Protein AF-A0A5S3SA51-F1 (afdb_monomer)

pLDDT: mean 82.28, std 16.59, range [46.41, 97.69]

Radiu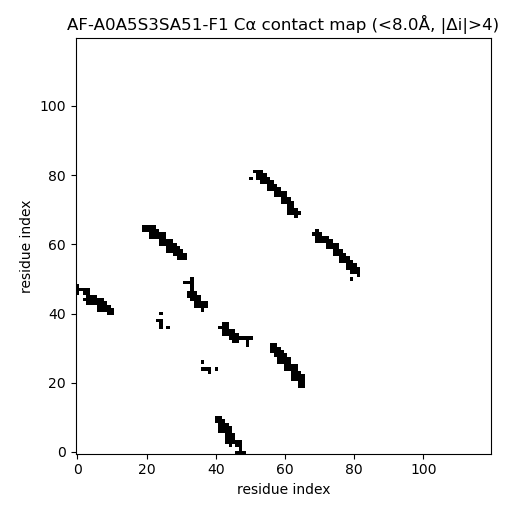s of gyration: 39.67 Å; Cα contacts (8 Å, |Δi|>4): 156; chains: 1; bounding box: 116×34×88 Å

Solvent-accessible surface area (backbone atoms only — not comparable to full-atom values): 8098 Å² total; per-residue (Å²): 113,102,55,48,72,42,78,77,50,65,75,83,80,88,87,54,100,82,66,67,62,73,68,43,61,47,73,81,43,66,74,44,81,26,50,46,68,43,89,87,39,32,34,28,29,69,32,60,86,71,60,69,53,75,44,72,33,48,34,34,36,31,45,25,27,79,85,68,53,71,54,76,76,45,82,46,79,47,78,44,75,65,81,75,77,82,82,78,74,76,75,79,76,81,72,79,74,82,71,78,76,79,78,82,78,82,82,84,79,92,85,84,78,84,81,91,82,91,89,134

Mean predicted aligned error: 14.01 Å

Nearest PDB structures (foldseek):
  7ev1-assembly1_B  TM=6.510E-01  e=1.084E-01  Homo sapiens
  7zn4-assembly1_c  TM=4.453E-01  e=3.289E-01  Escherichia phage T5
  2vtf-asse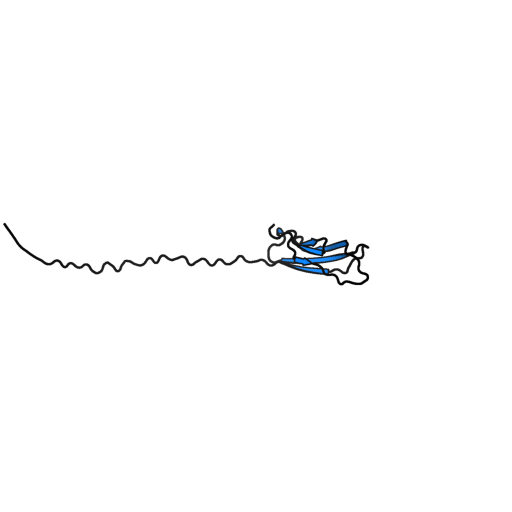mbly2_B  TM=6.220E-01  e=7.989E-01  Glutamicibacter protophormiae
  9c3c-assembly1_A  TM=3.279E-01  e=4.340E-01  Oryctolagus cuniculus
  6dnv-assembly2_B  TM=4.222E-01  e=5.126E-01  Neisseria meningitidis alpha14

Structure (mmCIF, N/CA/C/O backbone):
data_AF-A0A5S3SA51-F1
#
_entry.id   AF-A0A5S3SA51-F1
#
loop_
_atom_site.group_PDB
_atom_site.id
_atom_site.type_symbol
_atom_site.label_atom_id
_atom_site.label_alt_id
_atom_site.label_comp_id
_atom_site.label_asym_id
_atom_site.label_entity_id
_atom_site.label_seq_id
_atom_site.pdbx_PDB_ins_code
_atom_site.Cartn_x
_atom_site.Cartn_y
_atom_site.Cartn_z
_atom_site.occupancy
_atom_site.B_iso_or_equiv
_atom_site.auth_seq_id
_atom_site.auth_comp_id
_atom_site.auth_asym_id
_atom_site.auth_atom_id
_atom_site.pdbx_PDB_model_num
ATOM 1 N N . ASP A 1 1 ? -6.768 -11.056 13.534 1.00 60.38 1 ASP A N 1
ATOM 2 C CA . ASP A 1 1 ? -7.945 -10.203 13.762 1.00 60.38 1 ASP A CA 1
ATOM 3 C C . ASP A 1 1 ? -8.889 -10.401 12.565 1.00 60.38 1 ASP A C 1
ATOM 5 O O . ASP A 1 1 ? -8.441 -10.971 11.575 1.00 60.38 1 ASP A O 1
ATOM 9 N N . GLU A 1 2 ? -10.189 -10.100 12.642 1.00 69.69 2 GLU A N 1
ATOM 10 C CA . GLU A 1 2 ? -11.180 -10.570 11.632 1.00 69.69 2 GLU A CA 1
ATOM 11 C C . GLU A 1 2 ? -11.015 -9.960 10.218 1.00 69.69 2 GLU A C 1
ATOM 13 O O . GLU A 1 2 ? -11.688 -10.404 9.290 1.00 69.69 2 GLU A O 1
ATOM 18 N N . GLY A 1 3 ? -10.116 -8.985 10.027 1.00 81.44 3 GLY A N 1
ATOM 19 C CA . GLY A 1 3 ? -9.862 -8.343 8.729 1.00 81.44 3 GLY A CA 1
ATOM 20 C C . GLY A 1 3 ? -8.419 -8.401 8.219 1.00 81.44 3 GLY A C 1
ATOM 21 O O . GLY A 1 3 ? -8.160 -7.887 7.129 1.00 81.44 3 GLY A O 1
ATOM 22 N N . ASP A 1 4 ? -7.488 -9.022 8.947 1.00 88.81 4 ASP A N 1
ATOM 23 C CA . ASP A 1 4 ? -6.112 -9.188 8.461 1.00 88.81 4 ASP A CA 1
ATOM 24 C C . ASP A 1 4 ? -6.089 -10.104 7.223 1.00 88.81 4 ASP A C 1
ATOM 26 O O . ASP A 1 4 ? -6.828 -11.088 7.138 1.00 88.81 4 ASP A O 1
ATOM 30 N N . GLY A 1 5 ? -5.239 -9.783 6.250 1.00 89.69 5 GLY A N 1
ATOM 31 C CA . GLY A 1 5 ? -5.146 -10.469 4.959 1.00 89.69 5 GLY A CA 1
ATOM 32 C C . GLY A 1 5 ? -6.211 -10.055 3.938 1.00 89.69 5 GLY A C 1
ATOM 33 O O . GLY A 1 5 ? -6.269 -10.636 2.856 1.00 89.69 5 GLY A O 1
ATOM 34 N N . THR A 1 6 ? -7.060 -9.067 4.244 1.00 94.31 6 THR A N 1
ATOM 35 C CA . THR A 1 6 ? -8.050 -8.565 3.280 1.00 94.31 6 THR A CA 1
ATOM 36 C C . THR A 1 6 ? -7.358 -7.885 2.099 1.00 94.31 6 THR A C 1
ATOM 38 O O . THR A 1 6 ? -6.587 -6.945 2.291 1.00 94.31 6 THR A O 1
ATOM 41 N N . LEU A 1 7 ? -7.691 -8.324 0.883 1.00 95.75 7 LEU A N 1
ATOM 42 C CA . LEU A 1 7 ? -7.242 -7.728 -0.374 1.00 95.75 7 LEU A CA 1
ATOM 43 C C . LEU A 1 7 ? -8.034 -6.450 -0.690 1.00 95.75 7 LEU A C 1
ATOM 45 O O . LEU A 1 7 ? -9.261 -6.494 -0.806 1.00 95.75 7 LEU A O 1
ATOM 49 N N . LEU A 1 8 ? -7.335 -5.328 -0.868 1.00 93.69 8 LEU A N 1
ATOM 50 C CA . LEU A 1 8 ? -7.932 -4.022 -1.181 1.00 93.69 8 LEU A CA 1
ATOM 51 C C . LEU A 1 8 ? -7.812 -3.651 -2.663 1.00 93.69 8 LEU A C 1
ATOM 53 O O . LEU A 1 8 ? -8.654 -2.923 -3.187 1.00 93.69 8 LEU A O 1
ATOM 57 N N . GLY A 1 9 ? -6.776 -4.146 -3.339 1.00 94.25 9 GLY A N 1
ATOM 58 C CA . GLY A 1 9 ? -6.506 -3.864 -4.745 1.00 94.25 9 GLY A CA 1
ATOM 59 C C . GLY A 1 9 ? -5.152 -4.412 -5.181 1.00 94.25 9 GLY A C 1
ATOM 60 O O . GLY A 1 9 ? -4.446 -5.018 -4.383 1.00 94.25 9 GLY A O 1
ATOM 61 N N . ALA A 1 10 ? -4.792 -4.194 -6.442 1.00 94.69 10 ALA A N 1
ATOM 62 C CA . ALA A 1 10 ? -3.501 -4.593 -6.994 1.00 94.69 10 ALA A CA 1
ATOM 63 C C . ALA A 1 10 ? -2.997 -3.545 -7.987 1.00 94.69 10 ALA A C 1
ATOM 65 O O . ALA A 1 10 ? -3.803 -2.856 -8.624 1.00 94.69 10 ALA A O 1
ATOM 66 N N . PHE A 1 11 ? -1.677 -3.436 -8.120 1.00 92.69 11 PHE A N 1
ATOM 67 C CA . PHE A 1 11 ? -1.069 -2.629 -9.170 1.00 92.69 11 PHE A CA 1
ATOM 68 C C . PHE A 1 11 ? -1.268 -3.287 -10.538 1.00 92.69 11 PHE A C 1
ATOM 70 O O . PHE A 1 11 ? -1.216 -4.507 -10.685 1.00 92.69 11 PHE A O 1
ATOM 77 N N . THR A 1 12 ? -1.486 -2.458 -11.552 1.00 89.31 12 THR A N 1
ATOM 78 C CA . THR A 1 12 ? -1.496 -2.870 -12.956 1.00 89.31 12 THR A CA 1
ATOM 79 C C . THR A 1 12 ? -0.356 -2.173 -13.670 1.00 89.31 12 THR A C 1
ATOM 81 O O . THR A 1 12 ? -0.145 -0.979 -13.455 1.00 89.31 12 THR A O 1
ATOM 84 N N . MET A 1 13 ? 0.349 -2.906 -14.525 1.00 85.38 13 MET A N 1
ATOM 85 C CA . MET A 1 13 ? 1.436 -2.362 -15.330 1.00 85.38 13 MET A CA 1
ATOM 86 C C . MET A 1 13 ? 1.000 -2.196 -16.776 1.00 85.38 13 MET A C 1
ATOM 88 O O . MET A 1 13 ? 0.250 -3.019 -17.302 1.00 85.38 13 MET A O 1
ATOM 92 N N . ASP A 1 14 ? 1.476 -1.125 -17.400 1.00 86.38 14 ASP A N 1
ATOM 93 C CA . ASP A 1 14 ? 1.363 -0.950 -18.840 1.00 86.38 14 ASP A CA 1
ATOM 94 C C . ASP A 1 14 ? 2.431 -1.818 -19.504 1.00 86.38 14 ASP A C 1
ATOM 96 O O . ASP A 1 14 ? 3.615 -1.550 -19.333 1.00 86.38 14 ASP A O 1
ATOM 100 N N . GLU A 1 15 ? 2.017 -2.853 -20.235 1.00 82.19 15 GLU A N 1
ATOM 101 C CA . GLU A 1 15 ? 2.951 -3.761 -20.904 1.00 82.19 15 GLU A CA 1
ATOM 102 C C . GLU A 1 15 ? 3.616 -3.105 -22.128 1.00 82.19 15 GLU A C 1
ATOM 104 O O . GLU A 1 15 ? 2.958 -2.503 -22.986 1.00 82.19 15 GLU A O 1
ATOM 109 N N . SER A 1 16 ? 4.926 -3.299 -22.254 1.00 85.25 16 SER A N 1
ATOM 110 C CA . SER A 1 16 ? 5.733 -2.988 -23.432 1.00 85.25 16 SER A CA 1
ATOM 111 C C . SER A 1 16 ? 6.584 -4.185 -23.865 1.00 85.25 16 SER A C 1
ATOM 113 O O . SER A 1 16 ? 6.961 -5.033 -23.061 1.00 85.25 16 SER A O 1
ATOM 115 N N . ASP A 1 17 ? 6.959 -4.228 -25.149 1.00 84.50 17 ASP A N 1
ATOM 116 C CA . ASP A 1 17 ? 7.789 -5.303 -25.724 1.00 84.50 17 ASP A CA 1
ATOM 117 C C . ASP A 1 17 ? 9.179 -5.445 -25.066 1.00 84.50 17 ASP A C 1
ATOM 119 O O . ASP A 1 17 ? 9.883 -6.430 -25.298 1.00 84.50 17 ASP A O 1
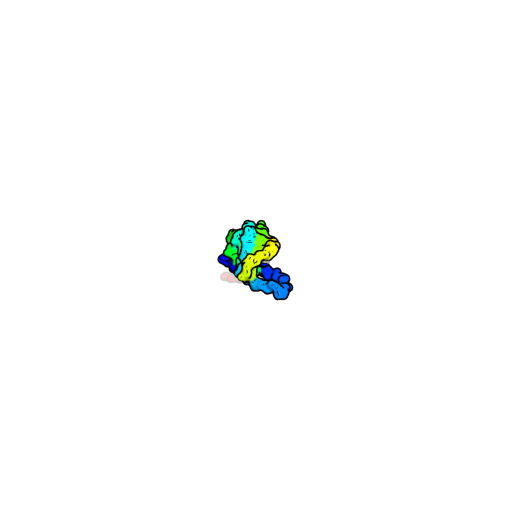ATOM 123 N N . LEU A 1 18 ? 9.611 -4.439 -24.300 1.00 85.38 18 LEU A N 1
ATOM 124 C CA . LEU A 1 18 ? 10.903 -4.411 -23.615 1.00 85.38 18 LEU A CA 1
ATOM 125 C C . LEU A 1 18 ? 10.778 -4.568 -22.099 1.00 85.38 18 LEU A C 1
ATOM 127 O O . LEU A 1 18 ? 11.803 -4.517 -21.411 1.00 85.38 18 LEU A O 1
ATOM 131 N N . ASP A 1 19 ? 9.562 -4.746 -21.591 1.00 87.62 19 ASP A N 1
ATOM 132 C CA . ASP A 1 19 ? 9.339 -4.887 -20.164 1.00 87.62 19 ASP A CA 1
ATOM 133 C C . ASP A 1 19 ? 9.852 -6.232 -19.674 1.00 87.62 19 ASP A C 1
ATOM 135 O O . ASP A 1 19 ? 9.869 -7.250 -20.374 1.00 87.62 19 ASP A O 1
ATOM 139 N N . LEU A 1 20 ? 10.317 -6.205 -18.437 1.00 92.38 20 LEU A N 1
ATOM 140 C CA . LEU A 1 20 ? 10.819 -7.367 -17.740 1.00 92.38 20 LEU A CA 1
ATOM 141 C C . LEU A 1 20 ? 9.928 -7.659 -16.549 1.00 92.38 20 LEU A C 1
ATOM 143 O O . LEU A 1 20 ? 9.195 -6.798 -16.068 1.00 92.38 20 LEU A O 1
ATOM 147 N N . GLU A 1 21 ? 10.020 -8.893 -16.072 1.00 92.38 21 GLU A N 1
ATOM 148 C CA . GLU A 1 21 ? 9.298 -9.319 -14.884 1.00 92.38 21 GLU A CA 1
ATOM 149 C C . GLU A 1 21 ? 9.688 -8.467 -13.669 1.00 92.38 21 GLU A C 1
ATOM 151 O O . GLU A 1 21 ? 10.864 -8.138 -13.462 1.00 92.38 21 GLU A O 1
ATOM 156 N N . VAL A 1 22 ? 8.680 -8.129 -12.865 1.00 94.25 22 VAL A N 1
ATOM 157 C CA . VAL A 1 22 ? 8.855 -7.455 -11.580 1.00 94.25 22 VAL A CA 1
ATOM 158 C C . VAL A 1 22 ? 9.413 -8.457 -10.584 1.00 94.25 22 VAL A C 1
ATOM 160 O O . VAL A 1 22 ? 8.854 -9.530 -10.384 1.00 94.25 22 VAL A O 1
ATOM 163 N N . SER A 1 23 ? 10.517 -8.091 -9.952 1.00 95.88 23 SER A N 1
ATOM 164 C CA . SER A 1 23 ? 11.137 -8.876 -8.888 1.00 95.88 23 SER A CA 1
ATOM 165 C C . SER A 1 23 ? 10.659 -8.468 -7.496 1.00 95.88 23 SER A C 1
ATOM 167 O O . SER A 1 23 ? 10.591 -9.315 -6.609 1.00 95.88 23 SER A O 1
ATOM 169 N N . GLU A 1 24 ? 10.336 -7.187 -7.301 1.00 96.31 24 GLU A N 1
ATOM 170 C CA . GLU A 1 24 ? 9.998 -6.631 -5.992 1.00 96.31 24 GLU A CA 1
ATOM 171 C C . GLU A 1 24 ? 9.134 -5.370 -6.123 1.00 96.31 24 GLU A C 1
ATOM 173 O O . GLU A 1 24 ? 9.291 -4.584 -7.063 1.00 96.31 24 GLU A O 1
ATOM 178 N N . TYR A 1 25 ? 8.253 -5.172 -5.141 1.00 97.19 25 TYR A N 1
ATOM 179 C CA . TYR A 1 25 ? 7.567 -3.910 -4.887 1.00 97.19 25 TYR A CA 1
ATOM 180 C C . TYR A 1 25 ? 8.149 -3.283 -3.623 1.00 97.19 25 TYR A C 1
ATOM 182 O O . TYR A 1 25 ? 8.058 -3.865 -2.543 1.00 97.19 25 TYR A O 1
ATOM 190 N N . ASP A 1 26 ? 8.727 -2.093 -3.756 1.00 97.00 26 ASP A N 1
ATOM 191 C CA . ASP A 1 26 ? 9.301 -1.349 -2.638 1.00 97.00 26 ASP A CA 1
ATOM 192 C C . ASP A 1 26 ? 8.368 -0.209 -2.222 1.00 97.00 26 ASP A C 1
ATOM 194 O O . ASP A 1 26 ? 7.926 0.602 -3.045 1.00 97.00 26 ASP A O 1
ATOM 198 N N . VAL A 1 27 ? 8.063 -0.154 -0.926 1.00 97.50 27 VAL A N 1
ATOM 199 C CA . VAL A 1 27 ? 7.190 0.858 -0.327 1.00 97.50 27 VAL A CA 1
ATOM 200 C C . VAL A 1 27 ? 8.063 1.976 0.237 1.00 97.50 27 VAL A C 1
ATOM 202 O O . VAL A 1 27 ? 8.579 1.883 1.351 1.00 97.50 27 VAL A O 1
ATOM 205 N N . GLN A 1 28 ? 8.206 3.060 -0.524 1.00 97.12 28 GLN A N 1
ATOM 206 C CA . GLN A 1 28 ? 9.086 4.179 -0.171 1.00 97.12 28 GLN A CA 1
ATOM 207 C C . GLN A 1 28 ? 8.539 5.020 0.982 1.00 97.12 28 GLN A C 1
ATOM 209 O O . GLN A 1 28 ? 9.296 5.543 1.805 1.00 97.12 28 GLN A O 1
ATOM 214 N N . SER A 1 29 ? 7.216 5.165 1.049 1.00 96.94 29 SER A N 1
ATOM 215 C CA . SER A 1 29 ? 6.542 5.846 2.146 1.00 96.94 29 SER A CA 1
ATOM 216 C C . SER A 1 29 ? 5.210 5.179 2.454 1.00 96.94 29 SER A C 1
ATOM 218 O O . SER A 1 29 ? 4.526 4.693 1.557 1.00 96.94 29 SER A O 1
ATOM 220 N N . ASN A 1 30 ? 4.849 5.142 3.735 1.00 95.94 30 ASN A N 1
ATOM 221 C CA . ASN A 1 30 ? 3.553 4.662 4.194 1.00 95.94 30 ASN A CA 1
ATOM 222 C C . ASN A 1 30 ? 3.168 5.400 5.481 1.00 95.94 30 ASN A C 1
ATOM 224 O O . ASN A 1 30 ? 3.903 5.366 6.471 1.00 95.94 30 ASN A O 1
ATOM 228 N N . THR A 1 31 ? 2.020 6.074 5.474 1.00 95.81 31 THR A N 1
ATOM 229 C CA . THR A 1 31 ? 1.520 6.806 6.646 1.00 95.81 31 THR A CA 1
ATOM 230 C C . THR A 1 31 ? 0.757 5.924 7.641 1.00 95.81 31 THR A C 1
ATOM 232 O O . THR A 1 31 ? 0.495 6.376 8.757 1.00 95.81 31 THR A O 1
ATOM 235 N N . ASN A 1 32 ? 0.432 4.670 7.292 1.00 94.56 32 ASN A N 1
ATOM 236 C CA . ASN A 1 32 ? -0.229 3.712 8.181 1.00 94.56 32 ASN A CA 1
ATOM 237 C C . ASN A 1 32 ? 0.244 2.259 7.952 1.00 94.56 32 ASN A C 1
ATOM 239 O O . ASN A 1 32 ? -0.040 1.637 6.931 1.00 94.56 32 ASN A O 1
ATOM 243 N N . LEU A 1 33 ? 0.881 1.678 8.972 1.00 94.00 33 LEU A N 1
ATOM 244 C CA . LEU A 1 33 ? 1.421 0.311 8.941 1.00 94.00 33 LEU A CA 1
ATOM 245 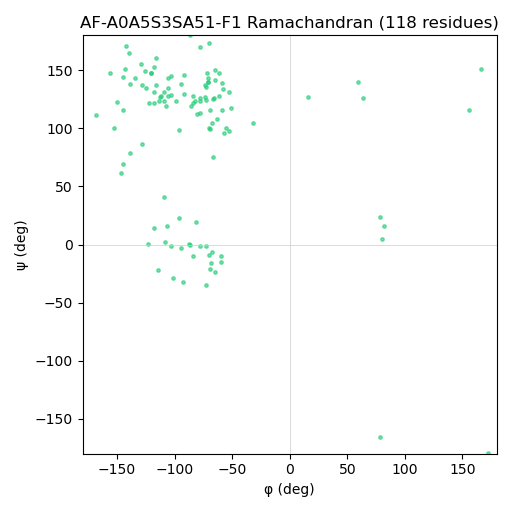C C . LEU A 1 33 ? 0.360 -0.800 8.997 1.00 94.00 33 LEU A C 1
ATOM 247 O O . LEU A 1 33 ? 0.716 -1.970 8.938 1.00 94.00 33 LEU A O 1
ATOM 251 N N . GLY A 1 34 ? -0.927 -0.462 9.101 1.00 94.38 34 GLY A N 1
ATOM 252 C CA . GLY A 1 34 ? -2.028 -1.416 8.956 1.00 94.38 34 GLY A CA 1
ATOM 253 C C . GLY A 1 34 ? -2.219 -1.912 7.519 1.00 94.38 34 GLY A C 1
ATOM 254 O O . GLY A 1 34 ? -2.971 -2.863 7.305 1.00 94.38 34 GLY A O 1
ATOM 255 N N . PHE A 1 35 ? -1.528 -1.308 6.546 1.00 95.94 35 PHE A N 1
ATOM 256 C CA . PHE A 1 35 ? -1.522 -1.711 5.139 1.00 95.94 35 PHE A CA 1
ATOM 257 C C . PHE A 1 35 ? -0.113 -2.071 4.669 1.00 95.94 35 PHE A C 1
ATOM 259 O O . PHE A 1 35 ? 0.866 -1.458 5.098 1.00 95.94 35 PHE A O 1
ATOM 266 N N . ALA A 1 36 ? -0.028 -3.020 3.741 1.00 96.50 36 ALA A N 1
ATOM 267 C CA . ALA A 1 36 ? 1.207 -3.389 3.059 1.00 96.50 36 ALA A CA 1
ATOM 268 C C . ALA A 1 36 ? 0.952 -3.711 1.582 1.00 96.50 36 ALA A C 1
ATOM 270 O O . ALA A 1 36 ? -0.198 -3.828 1.152 1.00 96.50 36 ALA A O 1
ATOM 271 N N . VAL A 1 37 ? 2.041 -3.870 0.832 1.00 97.50 37 VAL A N 1
ATOM 272 C CA . VAL A 1 37 ? 2.046 -4.453 -0.512 1.00 97.50 37 VAL A CA 1
ATOM 273 C C . VAL A 1 37 ? 2.716 -5.821 -0.426 1.00 97.50 37 VAL A C 1
ATOM 275 O O . VAL A 1 37 ? 3.768 -5.936 0.204 1.00 97.50 37 VAL A O 1
ATOM 278 N N . ASP A 1 38 ? 2.102 -6.853 -0.995 1.00 95.62 38 ASP A N 1
ATOM 279 C CA . ASP A 1 38 ? 2.695 -8.191 -1.059 1.00 95.62 38 ASP A CA 1
ATOM 280 C C . ASP A 1 38 ? 3.608 -8.382 -2.286 1.00 95.62 38 ASP A C 1
ATOM 282 O O . ASP A 1 38 ? 3.814 -7.473 -3.093 1.00 95.62 38 ASP A O 1
ATOM 286 N N . ALA A 1 39 ? 4.189 -9.578 -2.417 1.00 93.56 39 ALA A N 1
ATOM 287 C CA . ALA A 1 39 ? 5.115 -9.904 -3.502 1.00 93.56 39 ALA A CA 1
ATOM 288 C C . ALA A 1 39 ? 4.446 -9.884 -4.888 1.00 93.56 39 ALA A C 1
ATOM 290 O O . ALA A 1 39 ? 5.112 -9.661 -5.898 1.00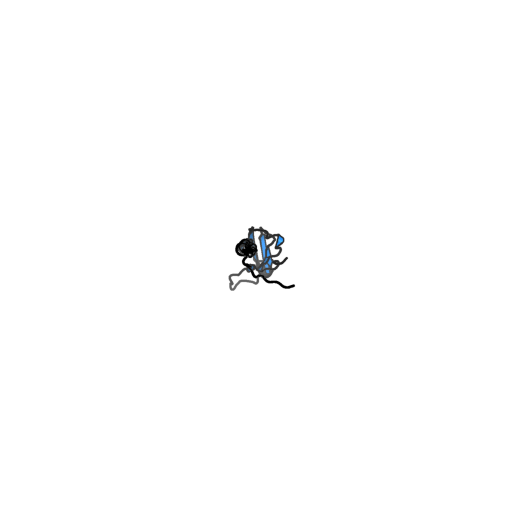 93.56 39 ALA A O 1
ATOM 291 N N . GLU A 1 40 ? 3.128 -10.063 -4.938 1.00 93.81 40 GLU A N 1
ATOM 292 C CA . GLU A 1 40 ? 2.333 -10.033 -6.160 1.00 93.81 40 GLU A CA 1
ATOM 293 C C . GLU A 1 40 ? 1.870 -8.609 -6.520 1.00 93.81 40 GLU A C 1
ATOM 295 O O . GLU A 1 40 ? 1.191 -8.417 -7.531 1.00 93.81 40 GLU A O 1
ATOM 300 N N . GLY A 1 41 ? 2.240 -7.597 -5.726 1.00 95.31 41 GLY A N 1
ATOM 301 C CA . GLY A 1 41 ? 1.840 -6.207 -5.943 1.00 95.31 41 GLY A CA 1
ATOM 302 C C . GLY A 1 41 ? 0.414 -5.920 -5.484 1.00 95.31 41 GLY A C 1
ATOM 303 O O . GLY A 1 41 ? -0.236 -5.000 -5.993 1.00 95.31 41 GLY A O 1
ATOM 304 N N . GLN A 1 42 ? -0.107 -6.715 -4.554 1.00 96.75 42 GLN A N 1
ATOM 305 C CA . GLN A 1 42 ? -1.432 -6.532 -3.992 1.00 96.75 42 GLN A CA 1
ATOM 306 C C . GLN A 1 42 ? -1.373 -5.720 -2.708 1.00 96.75 42 GLN A C 1
ATOM 308 O O . GLN A 1 42 ? -0.518 -5.925 -1.851 1.00 96.75 42 GLN A O 1
ATOM 313 N N . ILE A 1 43 ? -2.323 -4.805 -2.554 1.00 97.06 43 ILE A N 1
ATOM 314 C CA . ILE A 1 43 ? -2.488 -4.017 -1.339 1.00 97.06 43 ILE A CA 1
ATOM 315 C C . ILE A 1 43 ? -3.338 -4.830 -0.368 1.00 97.06 43 ILE A C 1
ATOM 317 O O . ILE A 1 43 ? -4.503 -5.132 -0.653 1.00 97.06 43 ILE A O 1
ATOM 321 N N . VAL A 1 44 ? -2.769 -5.139 0.792 1.00 96.75 44 VAL A N 1
ATOM 322 C CA . VAL A 1 44 ? -3.382 -5.999 1.805 1.00 96.75 44 VAL A CA 1
ATOM 323 C C . VAL A 1 44 ? -3.445 -5.315 3.165 1.00 96.75 44 VAL A C 1
ATOM 325 O O . VAL A 1 44 ? -2.590 -4.502 3.526 1.00 96.75 44 VAL A O 1
ATOM 328 N N . VAL A 1 45 ? -4.471 -5.658 3.939 1.00 95.88 45 VAL A N 1
ATOM 329 C CA . VAL A 1 45 ? -4.563 -5.291 5.356 1.00 95.88 45 VAL A CA 1
ATOM 330 C C . VAL A 1 45 ? -3.670 -6.226 6.167 1.00 95.88 45 VAL A C 1
ATOM 332 O O . VAL A 1 45 ? -3.826 -7.440 6.075 1.00 95.88 45 VAL A O 1
ATOM 335 N N . VAL A 1 46 ? -2.754 -5.686 6.967 1.00 95.69 46 VAL A N 1
ATOM 336 C CA . VAL A 1 46 ? -1.810 -6.484 7.776 1.00 95.69 46 VAL A CA 1
ATOM 337 C C . VAL A 1 46 ? -2.016 -6.350 9.280 1.00 95.69 46 VAL A C 1
ATOM 339 O O . VAL A 1 46 ? -1.592 -7.234 10.019 1.00 95.69 46 VAL A O 1
ATOM 342 N N . ASP A 1 47 ? -2.653 -5.267 9.728 1.00 93.75 47 ASP A N 1
ATOM 343 C CA . ASP A 1 47 ? -2.988 -5.073 11.138 1.00 93.75 47 ASP A CA 1
ATOM 344 C C . ASP A 1 47 ? -4.228 -4.182 11.279 1.00 93.75 47 ASP A C 1
ATOM 346 O O . ASP A 1 47 ? -4.156 -2.949 11.206 1.00 93.75 47 ASP A O 1
ATOM 350 N N . THR A 1 48 ? -5.386 -4.800 11.505 1.00 90.81 48 THR A N 1
ATOM 351 C CA . THR A 1 48 ? -6.639 -4.061 11.714 1.00 90.81 48 THR A CA 1
ATOM 352 C C . THR A 1 48 ? -6.687 -3.264 13.016 1.00 90.81 48 THR A C 1
ATOM 354 O O . THR A 1 48 ? -7.503 -2.345 13.128 1.00 90.81 48 THR A O 1
ATOM 357 N N . THR A 1 49 ? -5.805 -3.521 13.987 1.00 90.25 49 THR A N 1
ATOM 358 C CA . THR A 1 49 ? -5.758 -2.733 15.232 1.00 90.25 49 THR A CA 1
ATOM 359 C C . THR A 1 49 ? -5.260 -1.305 14.995 1.00 90.25 49 THR A C 1
ATOM 361 O O . THR A 1 49 ? -5.585 -0.395 15.764 1.00 90.25 49 THR A O 1
ATOM 364 N N . LEU A 1 50 ? -4.550 -1.087 13.884 1.00 89.50 50 LEU A N 1
ATOM 365 C CA . LEU A 1 50 ? -4.082 0.218 13.418 1.00 89.50 50 LEU A CA 1
ATOM 366 C C . LEU A 1 50 ? -5.125 0.962 12.559 1.00 89.50 50 LEU A C 1
ATOM 368 O O . LEU A 1 50 ? -4.879 2.091 12.129 1.00 89.50 50 LEU A O 1
ATOM 372 N N . LEU A 1 51 ? -6.303 0.363 12.330 1.00 88.69 51 LEU A N 1
ATOM 373 C CA . LEU A 1 51 ? -7.359 0.872 11.442 1.00 88.69 51 LEU A CA 1
ATOM 374 C C . LEU A 1 51 ? -8.594 1.383 12.207 1.00 88.69 51 LEU A C 1
ATOM 376 O O . LEU A 1 51 ? -9.741 1.141 11.829 1.00 88.69 51 LEU A O 1
ATOM 380 N N . ALA A 1 52 ? -8.376 2.091 13.316 1.00 82.69 52 ALA A N 1
ATOM 381 C CA . ALA A 1 52 ? -9.460 2.552 14.179 1.00 82.69 52 ALA A CA 1
ATOM 382 C C . ALA A 1 52 ? -10.091 3.876 13.711 1.00 82.69 52 ALA A C 1
ATOM 384 O O . ALA A 1 52 ? -9.422 4.901 13.610 1.00 82.69 52 ALA A O 1
ATOM 385 N N . GLY A 1 53 ? -11.420 3.884 13.571 1.00 81.38 53 GLY A N 1
ATOM 386 C CA . GLY A 1 53 ? -12.186 5.092 13.249 1.00 81.38 53 GLY A CA 1
ATOM 387 C C . GLY A 1 53 ? -12.120 5.473 11.772 1.00 81.38 53 GLY A C 1
ATOM 388 O O . GLY A 1 53 ? -11.739 4.666 10.930 1.00 81.38 53 GLY A O 1
ATOM 389 N N . ASP A 1 54 ? -12.538 6.699 11.468 1.00 83.94 54 ASP A N 1
ATOM 390 C CA . ASP A 1 54 ? -12.408 7.247 10.120 1.00 83.94 54 ASP A CA 1
ATOM 391 C C . ASP A 1 54 ? -10.975 7.753 9.941 1.00 83.94 54 ASP A C 1
ATOM 393 O O . ASP A 1 54 ? -10.550 8.698 10.612 1.00 83.94 54 ASP A O 1
ATOM 397 N N . THR A 1 55 ? -10.213 7.086 9.078 1.00 88.88 55 THR A N 1
ATOM 398 C CA . THR A 1 55 ? -8.798 7.395 8.833 1.00 88.88 55 THR A CA 1
ATOM 399 C C . THR A 1 55 ? -8.475 7.298 7.349 1.00 88.88 55 THR A C 1
ATOM 401 O O . THR A 1 55 ? -9.240 6.746 6.559 1.00 88.88 55 THR A O 1
ATOM 404 N N . SER A 1 56 ? -7.330 7.847 6.962 1.00 91.81 56 SER A N 1
ATOM 405 C CA . SER A 1 56 ? -6.795 7.734 5.611 1.00 91.81 56 SER A CA 1
ATOM 406 C C . SER A 1 56 ? -5.317 7.387 5.672 1.00 91.81 56 SER A C 1
ATOM 408 O O . SER A 1 56 ? -4.607 7.899 6.539 1.00 91.81 56 SER A O 1
ATOM 410 N N . ALA A 1 57 ? -4.864 6.557 4.741 1.00 94.12 57 ALA A N 1
ATOM 411 C CA . ALA A 1 57 ? -3.462 6.235 4.551 1.00 94.12 57 ALA A CA 1
ATOM 412 C C . ALA A 1 57 ? -3.012 6.629 3.145 1.00 94.12 57 ALA A C 1
ATOM 414 O O . ALA A 1 57 ? -3.784 6.569 2.185 1.00 94.12 57 ALA A O 1
ATOM 415 N N . GLU A 1 58 ? -1.754 7.024 3.049 1.00 97.00 58 GLU A N 1
ATOM 416 C CA . GLU A 1 58 ? -1.066 7.372 1.816 1.00 97.00 58 GLU A CA 1
ATOM 417 C C . GLU A 1 58 ? 0.188 6.514 1.728 1.00 97.00 58 GLU A C 1
ATOM 419 O O . GLU A 1 58 ? 0.909 6.357 2.720 1.00 97.00 58 GLU A O 1
ATOM 424 N N . MET A 1 59 ? 0.417 5.946 0.549 1.00 97.31 59 MET A N 1
ATOM 425 C CA . MET A 1 59 ? 1.541 5.063 0.290 1.00 97.31 59 MET A CA 1
ATOM 426 C C . MET A 1 59 ? 2.143 5.366 -1.080 1.00 97.31 59 MET A C 1
ATOM 428 O O . MET A 1 59 ? 1.411 5.574 -2.048 1.00 97.31 59 MET A O 1
ATOM 432 N N . GLU A 1 60 ? 3.469 5.380 -1.147 1.00 97.69 60 GLU A N 1
ATOM 433 C CA . GLU A 1 60 ? 4.234 5.528 -2.384 1.00 97.69 60 GLU A CA 1
ATOM 434 C C . GLU A 1 60 ? 4.987 4.230 -2.659 1.00 97.69 60 GLU A C 1
ATOM 436 O O . GLU A 1 60 ? 5.747 3.759 -1.809 1.00 97.69 60 GLU A O 1
ATOM 441 N N . VAL A 1 61 ? 4.754 3.646 -3.833 1.00 97.62 61 VAL A N 1
ATOM 442 C CA . VAL A 1 61 ? 5.278 2.326 -4.196 1.00 97.62 61 VAL A CA 1
ATOM 443 C C . VAL A 1 61 ? 5.990 2.403 -5.536 1.00 97.62 61 VAL A C 1
ATOM 445 O O . VAL A 1 61 ? 5.489 3.020 -6.479 1.00 97.62 61 VAL A O 1
ATOM 448 N N . VAL A 1 62 ? 7.147 1.755 -5.627 1.00 96.94 62 VAL A N 1
ATOM 449 C CA . VAL A 1 62 ? 7.853 1.515 -6.889 1.00 96.94 62 VAL A CA 1
ATOM 450 C C . VAL A 1 62 ? 7.971 0.024 -7.148 1.00 96.94 62 VAL A C 1
ATOM 452 O O . VAL A 1 62 ? 8.016 -0.780 -6.220 1.00 96.94 62 VAL A O 1
ATOM 455 N N . ALA A 1 63 ? 8.055 -0.338 -8.420 1.00 96.31 63 ALA A N 1
ATOM 456 C CA . ALA A 1 63 ? 8.389 -1.686 -8.836 1.00 96.31 63 ALA A CA 1
ATOM 457 C C . ALA A 1 63 ? 9.841 -1.760 -9.305 1.00 96.31 63 ALA A C 1
ATOM 459 O O . ALA A 1 63 ? 10.359 -0.819 -9.917 1.00 96.31 63 ALA A O 1
ATOM 460 N N . ILE A 1 64 ? 10.477 -2.895 -9.030 1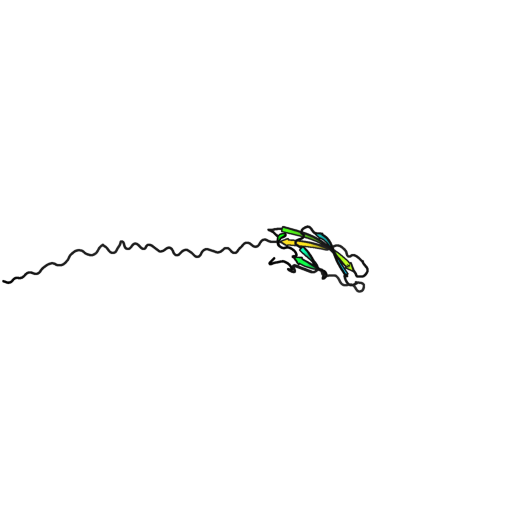.00 95.62 64 ILE A N 1
ATOM 461 C CA . ILE A 1 64 ? 11.864 -3.180 -9.387 1.00 95.62 64 ILE A CA 1
ATOM 462 C C . ILE A 1 64 ? 11.890 -4.439 -10.249 1.00 95.62 64 ILE A C 1
ATOM 464 O O . ILE A 1 64 ? 11.447 -5.502 -9.811 1.00 95.62 64 ILE A O 1
ATOM 468 N N . ASP A 1 65 ? 12.414 -4.345 -11.469 1.00 95.44 65 ASP A N 1
ATOM 469 C CA . ASP A 1 65 ? 12.510 -5.496 -12.373 1.00 95.44 65 ASP A CA 1
ATOM 470 C C . ASP A 1 65 ? 13.682 -6.437 -12.030 1.00 95.44 65 ASP A C 1
ATOM 472 O O . ASP A 1 65 ? 14.574 -6.107 -11.247 1.00 95.44 65 ASP A O 1
ATOM 476 N N . VAL A 1 66 ? 13.728 -7.611 -12.665 1.00 96.25 66 VAL A N 1
ATOM 477 C CA . VAL A 1 66 ? 14.807 -8.610 -12.483 1.00 96.25 66 VAL A CA 1
ATOM 478 C C . VAL A 1 66 ? 16.224 -8.120 -12.840 1.00 96.25 66 VAL A C 1
ATOM 480 O O . VAL A 1 66 ? 17.205 -8.821 -12.578 1.00 96.25 66 VAL A O 1
ATOM 483 N N . ARG A 1 67 ? 16.372 -6.940 -13.455 1.00 95.56 67 ARG A N 1
ATOM 484 C CA . ARG A 1 67 ? 17.665 -6.286 -13.731 1.00 95.56 67 ARG A CA 1
ATOM 485 C C . ARG A 1 67 ? 17.962 -5.135 -12.767 1.00 95.56 67 ARG A C 1
ATOM 487 O O . ARG A 1 67 ? 19.038 -4.545 -12.878 1.00 95.56 67 A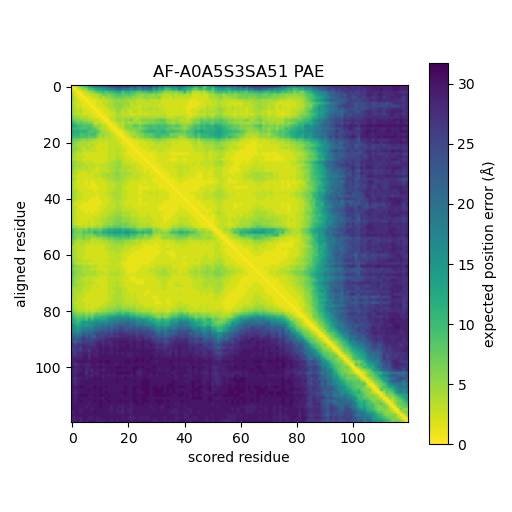RG A O 1
ATOM 494 N N . GLY A 1 68 ? 17.060 -4.839 -11.835 1.00 95.25 68 GLY A N 1
ATOM 495 C CA . GLY A 1 68 ? 17.172 -3.751 -10.871 1.00 95.25 68 GLY A CA 1
ATOM 496 C C . GLY A 1 68 ? 16.757 -2.383 -11.416 1.00 95.25 68 GLY A C 1
ATOM 497 O O . GLY A 1 68 ? 17.114 -1.371 -10.812 1.00 95.25 68 GLY A O 1
ATOM 498 N N . ASN A 1 69 ? 16.053 -2.311 -12.551 1.00 93.94 69 ASN A N 1
ATOM 499 C CA . ASN A 1 69 ? 15.481 -1.045 -13.010 1.00 93.94 69 ASN A CA 1
ATOM 500 C C . ASN A 1 69 ? 14.268 -0.694 -12.143 1.00 93.94 69 ASN A C 1
ATOM 502 O O . ASN A 1 69 ? 13.440 -1.556 -11.861 1.00 93.94 69 ASN A O 1
ATOM 506 N N . VAL A 1 70 ? 14.163 0.577 -11.754 1.00 95.19 70 VAL A N 1
ATOM 507 C CA . VAL A 1 70 ? 13.106 1.080 -10.867 1.00 95.19 70 VAL A CA 1
ATOM 508 C C . VAL A 1 70 ? 12.086 1.879 -11.676 1.00 95.19 70 VAL A C 1
ATOM 510 O O . VAL A 1 70 ? 12.466 2.710 -12.506 1.00 95.19 70 VAL A O 1
ATOM 513 N N . SER A 1 71 ? 10.799 1.637 -11.432 1.00 94.56 71 SER A N 1
ATOM 514 C CA . SER A 1 71 ? 9.698 2.363 -12.070 1.00 94.56 71 SER A CA 1
ATOM 515 C C . SER A 1 71 ? 9.580 3.816 -11.587 1.00 94.56 71 SER A C 1
ATOM 517 O O . SER A 1 71 ? 10.221 4.247 -10.627 1.00 94.56 71 SER A O 1
ATOM 519 N N . ALA A 1 72 ? 8.688 4.580 -12.223 1.00 93.81 72 ALA A N 1
ATOM 520 C CA . ALA A 1 72 ? 8.150 5.785 -11.596 1.00 93.81 72 ALA A CA 1
ATOM 521 C C . ALA A 1 72 ? 7.310 5.410 -10.351 1.00 93.81 72 ALA A C 1
ATOM 523 O O . ALA A 1 72 ? 6.718 4.324 -10.337 1.00 93.81 72 ALA A O 1
ATOM 524 N N . PRO A 1 73 ? 7.240 6.281 -9.327 1.00 96.12 73 PRO A N 1
ATOM 525 C CA . PRO A 1 73 ? 6.441 6.024 -8.133 1.00 96.12 73 PRO A CA 1
ATOM 526 C C . PRO A 1 73 ? 4.938 6.107 -8.408 1.00 96.12 73 PRO A C 1
ATOM 528 O O . PRO A 1 73 ? 4.462 7.000 -9.116 1.00 96.12 73 PRO A O 1
ATOM 531 N N . ALA A 1 74 ? 4.190 5.189 -7.800 1.00 96.12 74 ALA A N 1
ATOM 532 C CA . ALA A 1 74 ? 2.736 5.165 -7.787 1.00 96.12 74 ALA A CA 1
ATOM 533 C C . ALA A 1 74 ? 2.209 5.587 -6.408 1.00 96.12 74 ALA A C 1
ATOM 535 O O . ALA A 1 74 ? 2.592 5.019 -5.385 1.00 96.12 74 ALA A O 1
ATOM 536 N N . MET A 1 75 ? 1.300 6.566 -6.394 1.00 96.75 75 MET A N 1
ATOM 537 C CA . MET A 1 75 ? 0.640 7.040 -5.176 1.00 96.75 75 MET A CA 1
ATOM 538 C C . MET A 1 75 ? -0.670 6.290 -4.941 1.00 96.75 75 MET A C 1
ATOM 540 O O . MET A 1 75 ? -1.535 6.242 -5.818 1.00 96.75 75 MET A O 1
ATOM 544 N N . VAL A 1 76 ? -0.845 5.767 -3.732 1.00 96.81 76 VAL A N 1
ATOM 545 C CA . VAL A 1 76 ? -2.048 5.060 -3.286 1.00 96.81 76 VAL A CA 1
ATOM 546 C C . VAL A 1 76 ? -2.675 5.817 -2.122 1.00 96.81 76 VAL A C 1
ATOM 548 O O . VAL A 1 76 ? -1.997 6.146 -1.152 1.00 96.81 76 VAL A O 1
ATOM 551 N N . THR A 1 77 ? -3.987 6.050 -2.192 1.00 96.19 77 THR A N 1
ATOM 552 C CA . THR A 1 77 ? -4.773 6.627 -1.094 1.00 96.19 77 THR A CA 1
ATOM 553 C C . THR A 1 77 ? -5.829 5.630 -0.639 1.00 96.19 77 THR A C 1
ATOM 555 O O . THR A 1 77 ? -6.689 5.222 -1.420 1.00 96.19 77 THR A O 1
ATOM 558 N N . ILE A 1 78 ? -5.792 5.262 0.638 1.00 95.12 78 ILE A N 1
ATOM 559 C CA . ILE A 1 78 ? -6.707 4.297 1.251 1.00 95.12 78 ILE A CA 1
ATOM 560 C C . ILE A 1 78 ? -7.576 5.047 2.253 1.00 95.12 78 ILE A C 1
ATOM 562 O O . ILE A 1 78 ? -7.059 5.742 3.122 1.00 95.12 78 ILE A O 1
ATOM 566 N N . SER A 1 79 ? -8.897 4.919 2.139 1.00 93.19 79 SER A N 1
ATOM 567 C CA . SER A 1 79 ? -9.852 5.517 3.080 1.00 93.19 79 SER A CA 1
ATOM 568 C C . SER A 1 79 ? -10.508 4.430 3.923 1.00 93.19 79 SER A C 1
ATOM 570 O O . SER A 1 79 ? -11.141 3.521 3.387 1.00 93.19 79 SER A O 1
ATOM 572 N N . VAL A 1 80 ? -10.391 4.542 5.243 1.00 91.75 80 VAL A N 1
ATOM 573 C CA . VAL A 1 80 ? -11.044 3.660 6.213 1.00 91.75 80 VAL A CA 1
ATOM 574 C C . VAL A 1 80 ? -12.299 4.353 6.712 1.00 91.75 80 VAL A C 1
ATOM 576 O O . VAL A 1 80 ? -12.235 5.469 7.220 1.00 91.75 80 VAL A O 1
ATOM 579 N N . THR A 1 81 ? -13.444 3.690 6.562 1.00 89.56 81 THR A N 1
ATOM 580 C CA . THR A 1 81 ? -14.733 4.197 7.045 1.00 89.56 81 THR A CA 1
ATOM 581 C C . THR A 1 81 ? -15.224 3.336 8.195 1.00 89.56 81 THR A C 1
ATOM 583 O O . THR A 1 81 ? -15.353 2.116 8.062 1.00 89.56 81 THR A O 1
ATOM 586 N N . LYS A 1 82 ? -15.565 3.966 9.317 1.00 86.00 82 LYS A N 1
ATOM 587 C CA . LYS A 1 82 ? -16.183 3.269 10.439 1.00 86.00 82 LYS A CA 1
ATOM 588 C C . LYS A 1 82 ? -17.630 2.908 10.108 1.00 86.00 82 LYS A C 1
ATOM 590 O O . LYS A 1 82 ? -18.469 3.771 9.860 1.00 86.00 82 LYS A O 1
ATOM 595 N N . VAL A 1 83 ? -17.960 1.624 10.214 1.00 81.81 83 VAL A N 1
ATOM 596 C CA . VAL A 1 83 ? -19.348 1.161 10.103 1.00 81.81 83 VAL A CA 1
ATOM 597 C C . VAL A 1 83 ? -20.055 1.344 11.449 1.00 81.81 83 VAL A C 1
ATOM 599 O O .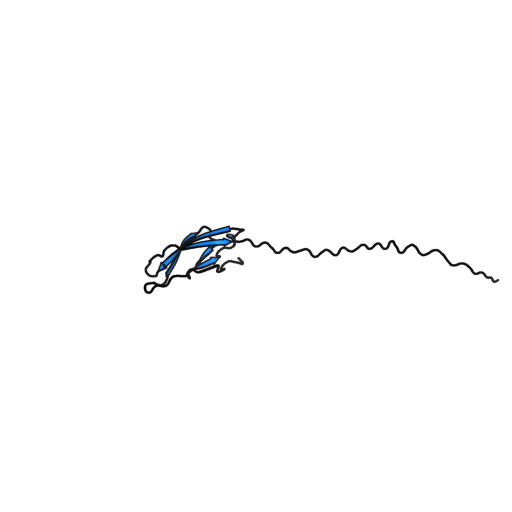 VAL A 1 83 ? -19.602 0.846 12.482 1.00 81.81 83 VAL A O 1
ATOM 602 N N . ALA A 1 84 ? -21.169 2.082 11.460 1.00 79.69 84 ALA A N 1
ATOM 603 C CA . ALA A 1 84 ? -22.017 2.196 12.643 1.00 79.69 84 ALA A CA 1
ATOM 604 C C . ALA A 1 84 ? -22.757 0.869 12.897 1.00 79.69 84 ALA A C 1
ATOM 606 O O . ALA A 1 84 ? -23.233 0.249 11.941 1.00 79.69 84 ALA A O 1
ATOM 607 N N . PRO A 1 85 ? -22.896 0.425 14.162 1.00 76.62 85 PRO A N 1
ATOM 608 C CA . PRO A 1 85 ? -23.667 -0.772 14.461 1.00 76.62 85 PRO A CA 1
ATOM 609 C C . PRO A 1 85 ? -25.129 -0.584 14.025 1.00 76.62 85 PRO A C 1
ATOM 611 O O . PRO A 1 85 ? -25.652 0.535 14.094 1.00 76.62 85 PRO A O 1
ATOM 614 N N . PRO A 1 86 ? -25.812 -1.660 13.596 1.00 77.56 86 PRO A N 1
ATOM 615 C CA . PRO A 1 86 ? -27.206 -1.573 13.192 1.00 77.56 86 PRO A CA 1
ATOM 616 C C . PRO A 1 86 ? -28.061 -1.035 14.344 1.00 77.56 86 PRO A C 1
ATOM 618 O O . PRO A 1 86 ? -27.952 -1.484 15.488 1.00 77.56 86 PRO A O 1
ATOM 621 N N . VAL A 1 87 ? -28.940 -0.077 14.038 1.00 75.38 87 VAL A N 1
ATOM 622 C CA . VAL A 1 87 ? -29.908 0.443 15.008 1.00 75.38 87 VAL A CA 1
ATOM 623 C C . VAL A 1 87 ? -30.946 -0.644 15.268 1.00 75.38 87 VAL A C 1
ATOM 625 O O . VAL A 1 87 ? -31.881 -0.839 14.491 1.00 75.38 87 VAL A O 1
ATOM 628 N N . VAL A 1 88 ? -30.794 -1.360 16.380 1.00 75.69 88 VAL A N 1
ATOM 629 C CA . VAL A 1 88 ? -31.859 -2.212 16.907 1.00 75.69 88 VAL A CA 1
ATOM 630 C C . VAL A 1 88 ? -32.991 -1.311 17.391 1.00 75.69 88 VAL A C 1
ATOM 632 O O . VAL A 1 88 ? -32.895 -0.659 18.428 1.00 75.69 88 VAL A O 1
ATOM 635 N N . THR A 1 89 ? -34.070 -1.243 16.612 1.00 73.50 89 THR A N 1
ATOM 636 C CA . THR A 1 89 ? -35.312 -0.622 17.081 1.00 73.50 89 THR A CA 1
ATOM 637 C C . THR A 1 89 ? -35.878 -1.545 18.160 1.00 73.50 89 THR A C 1
ATOM 639 O O . THR A 1 89 ? -36.185 -2.694 17.837 1.00 73.50 89 THR A O 1
ATOM 642 N N . PRO A 1 90 ? -35.985 -1.118 19.432 1.00 68.25 90 PRO A N 1
ATOM 643 C CA . PRO A 1 90 ? -36.582 -1.968 20.447 1.00 68.25 90 PRO A CA 1
ATOM 644 C C . PRO A 1 90 ? -38.029 -2.260 20.044 1.00 68.25 90 PRO A C 1
ATOM 646 O O . PRO A 1 90 ? -38.800 -1.344 19.749 1.00 68.25 90 PRO A O 1
ATOM 649 N N . GLU A 1 91 ? -38.385 -3.543 20.012 1.00 69.88 91 GLU A N 1
ATOM 650 C CA . GLU A 1 91 ? -39.759 -3.989 19.804 1.00 69.88 91 GLU A CA 1
ATOM 651 C C . GLU A 1 91 ? -40.655 -3.271 20.834 1.00 69.88 91 GLU A C 1
ATOM 653 O O . GLU A 1 91 ? -40.281 -3.197 22.012 1.00 69.88 91 GLU A O 1
ATOM 658 N N . PRO A 1 92 ? -41.793 -2.667 20.436 1.00 62.31 92 PRO A N 1
ATOM 659 C CA . PRO A 1 92 ? -42.610 -1.905 21.366 1.00 62.31 92 PRO A CA 1
ATOM 660 C C . PRO A 1 92 ? -43.036 -2.822 22.509 1.00 62.31 92 PRO A C 1
ATOM 662 O O . PRO A 1 92 ? -43.767 -3.794 22.306 1.00 62.31 92 PRO A O 1
ATOM 665 N N . ALA A 1 93 ? -42.570 -2.507 23.720 1.00 58.31 93 ALA A N 1
ATOM 666 C CA . ALA A 1 93 ? -42.961 -3.218 24.923 1.00 58.31 93 ALA A CA 1
ATOM 667 C C . ALA A 1 93 ? -44.490 -3.289 24.961 1.00 58.31 93 ALA A C 1
ATOM 669 O O . ALA A 1 93 ? -45.164 -2.253 24.997 1.00 58.31 93 ALA A O 1
ATOM 670 N N . LYS A 1 94 ? -45.038 -4.510 24.929 1.00 52.72 94 LYS A N 1
ATOM 671 C CA . LYS A 1 94 ? -46.468 -4.754 25.117 1.00 52.72 94 LYS A CA 1
ATOM 672 C C . LYS A 1 94 ? -46.851 -4.166 26.470 1.00 52.72 94 LYS A C 1
ATOM 674 O O . LYS A 1 94 ? -46.669 -4.798 27.508 1.00 52.72 94 LYS A O 1
ATOM 679 N N . LYS A 1 95 ? -47.370 -2.937 26.476 1.00 46.41 95 LYS A N 1
ATOM 680 C CA . LYS A 1 95 ? -48.019 -2.386 27.656 1.00 46.41 95 LYS A CA 1
ATOM 681 C C . LYS A 1 95 ? -49.228 -3.270 27.909 1.00 46.41 95 LYS A C 1
ATOM 683 O O . LYS A 1 95 ? -50.192 -3.245 27.149 1.00 46.41 95 LYS A O 1
ATOM 688 N N . SER A 1 96 ? -49.143 -4.069 28.967 1.00 47.78 96 SER A N 1
ATOM 689 C CA . SER A 1 96 ? -50.302 -4.650 29.628 1.00 47.78 96 SER A CA 1
ATOM 690 C C . SER A 1 96 ? -51.245 -3.496 29.956 1.00 47.78 96 SER A C 1
ATOM 692 O O . SER A 1 96 ? -51.042 -2.764 30.925 1.00 47.78 96 SER A O 1
ATOM 694 N N . SER A 1 97 ? -52.232 -3.297 29.088 1.00 50.38 97 SER A N 1
ATOM 695 C CA . SER A 1 97 ? -53.405 -2.482 29.346 1.00 50.38 97 SER A CA 1
ATOM 696 C C . SER A 1 97 ? -54.043 -3.029 30.617 1.00 50.38 97 SER A C 1
ATOM 698 O O . SER A 1 97 ? -54.687 -4.077 30.608 1.00 50.38 97 SER A O 1
ATOM 700 N N . SER A 1 98 ? -53.780 -2.343 31.728 1.00 48.78 98 SER A N 1
ATOM 701 C CA . SER A 1 98 ? -54.511 -2.470 32.983 1.00 48.78 98 SER A CA 1
ATOM 702 C C . SER A 1 98 ? -55.925 -1.951 32.720 1.00 48.78 98 SER A C 1
ATOM 704 O O . SER A 1 98 ? -56.268 -0.800 32.989 1.00 48.78 98 SER A O 1
ATOM 706 N N . GLY A 1 99 ? -56.704 -2.782 32.028 1.00 50.69 99 GLY A N 1
ATOM 707 C CA . GLY A 1 99 ? -58.084 -2.541 31.660 1.00 50.69 99 GLY A CA 1
ATOM 708 C C . GLY A 1 99 ? -58.932 -2.589 32.914 1.00 50.69 99 GLY A C 1
ATOM 709 O O . GLY A 1 99 ? -59.253 -3.658 33.423 1.00 50.69 99 GLY A O 1
ATOM 710 N N . SER A 1 100 ? -59.244 -1.398 33.410 1.00 54.56 100 SER A N 1
ATOM 711 C CA . SER A 1 100 ? -60.236 -1.096 34.432 1.00 54.56 100 SER A CA 1
ATOM 712 C C . SER A 1 100 ? -61.437 -2.059 34.398 1.00 54.56 100 SER A C 1
ATOM 714 O O . SER A 1 100 ? -62.330 -1.942 33.564 1.00 54.56 100 SER A O 1
ATOM 716 N N . LEU A 1 101 ? -61.480 -2.993 35.351 1.00 58.00 101 LEU A N 1
ATOM 717 C CA . LEU A 1 101 ? -62.645 -3.832 35.670 1.00 58.00 101 LEU A CA 1
ATOM 718 C C . LEU A 1 101 ? -63.652 -3.090 36.578 1.00 58.00 101 LEU A C 1
ATOM 720 O O . LEU A 1 101 ? -64.492 -3.711 37.223 1.00 58.00 101 LEU A O 1
ATOM 724 N N . ALA A 1 102 ? -63.590 -1.756 36.644 1.00 58.69 102 ALA A N 1
ATOM 725 C CA . ALA A 1 102 ? -64.397 -0.943 37.557 1.00 58.69 102 ALA A CA 1
ATOM 726 C C . ALA A 1 102 ? -65.862 -0.738 37.115 1.00 58.69 102 ALA A C 1
ATOM 728 O O . ALA A 1 102 ? -66.631 -0.104 37.830 1.00 58.69 102 ALA A O 1
ATOM 729 N N . TRP A 1 103 ? -66.275 -1.266 35.959 1.00 59.66 103 TRP A N 1
ATOM 730 C CA . TRP A 1 103 ? -67.646 -1.127 35.446 1.00 59.66 103 TRP A CA 1
ATOM 731 C C . TRP A 1 103 ? -68.601 -2.284 35.787 1.00 59.66 103 TRP A C 1
ATOM 733 O O . TRP A 1 103 ? -69.783 -2.206 35.461 1.00 59.66 103 TRP A O 1
ATOM 743 N N . LEU A 1 104 ? -68.140 -3.347 36.462 1.00 54.03 104 LEU A N 1
ATOM 744 C CA . LEU A 1 104 ? -68.968 -4.537 36.730 1.00 54.03 104 LEU A CA 1
ATOM 745 C C . LEU A 1 104 ? -69.641 -4.545 38.118 1.00 54.03 104 LEU A C 1
ATOM 747 O O . LEU A 1 104 ? -70.007 -5.602 38.619 1.00 54.03 104 LEU A O 1
ATOM 751 N N . THR A 1 105 ? -69.832 -3.383 38.752 1.00 59.94 105 THR A N 1
ATOM 752 C CA . THR A 1 105 ? -70.445 -3.272 40.095 1.00 59.94 105 THR A CA 1
ATOM 753 C C . THR A 1 105 ? -71.755 -2.475 40.150 1.00 59.94 105 THR A C 1
ATOM 755 O O . THR A 1 105 ? -72.216 -2.159 41.244 1.00 59.94 105 THR A O 1
ATOM 758 N N . LEU A 1 106 ? -72.413 -2.180 39.018 1.00 57.97 106 LEU A N 1
ATOM 759 C CA . LEU A 1 106 ? -73.624 -1.333 39.006 1.00 57.97 106 LEU A CA 1
ATOM 760 C C . LEU A 1 106 ? -74.968 -2.061 38.775 1.00 57.97 106 LEU A C 1
ATOM 762 O O . LEU A 1 106 ? -75.961 -1.405 38.484 1.00 57.97 106 LEU A O 1
ATOM 766 N N . LEU A 1 107 ? -75.075 -3.391 38.908 1.00 58.91 107 LEU A N 1
ATOM 767 C CA . LEU A 1 107 ? -76.373 -4.060 38.684 1.00 58.91 107 LEU A CA 1
ATOM 768 C C . LEU A 1 107 ? -76.615 -5.293 39.561 1.00 58.91 107 LEU A C 1
ATOM 770 O O . LEU A 1 107 ? -76.823 -6.390 39.061 1.00 58.91 107 LEU A O 1
ATOM 774 N N . VAL A 1 108 ? -76.645 -5.112 40.883 1.00 57.53 108 VAL A N 1
ATOM 775 C CA . VAL A 1 108 ? -77.335 -6.063 41.774 1.00 57.53 108 VAL A CA 1
ATOM 776 C C . VAL A 1 108 ? -78.091 -5.284 42.853 1.00 57.53 108 VAL A C 1
ATOM 778 O O . VAL A 1 108 ? -77.638 -5.145 43.985 1.00 57.53 108 VAL A O 1
ATOM 781 N N . ALA A 1 109 ? -79.252 -4.736 42.484 1.00 56.34 109 ALA A N 1
ATOM 782 C CA . ALA A 1 109 ? -80.270 -4.300 43.440 1.00 56.34 109 ALA A CA 1
ATOM 783 C C . ALA A 1 109 ? -81.271 -5.454 43.697 1.00 56.34 109 ALA A C 1
ATOM 785 O O . ALA A 1 109 ? -81.535 -6.245 42.787 1.00 56.34 109 ALA A O 1
ATOM 786 N N . PRO A 1 110 ? -81.811 -5.585 44.923 1.00 53.38 110 PRO A N 1
ATOM 787 C CA . PRO A 1 110 ? -82.424 -6.810 45.426 1.00 53.38 110 PRO A CA 1
ATOM 788 C C . PRO A 1 110 ? -83.892 -6.943 44.997 1.00 53.38 110 PRO A C 1
ATOM 790 O O . PRO A 1 110 ? -84.733 -6.122 45.354 1.00 53.38 110 PRO A O 1
ATOM 793 N N . PHE A 1 111 ? -84.228 -8.028 44.298 1.00 61.00 111 PHE A N 1
ATOM 794 C CA . PHE A 1 111 ? -85.609 -8.406 43.981 1.00 61.00 111 PHE A CA 1
ATOM 795 C C . PHE A 1 111 ? -85.871 -9.862 44.385 1.00 61.00 111 PHE A C 1
ATOM 797 O O . PHE A 1 111 ? -85.764 -10.775 43.576 1.00 61.00 111 PHE A O 1
ATOM 804 N N .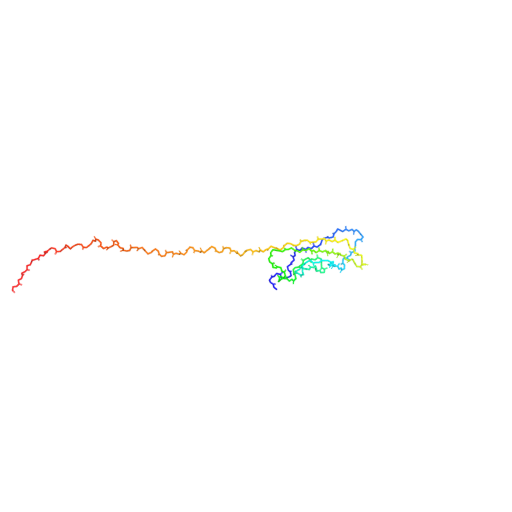 ALA A 1 112 ? -86.247 -10.087 45.644 1.00 60.47 112 ALA A N 1
ATOM 805 C CA . ALA A 1 112 ? -86.894 -11.334 46.066 1.00 60.47 112 ALA A CA 1
ATOM 806 C C . ALA A 1 112 ? -87.938 -11.042 47.152 1.00 60.47 112 ALA A C 1
ATOM 808 O O . ALA A 1 112 ? -87.808 -11.347 48.335 1.00 60.47 112 ALA A O 1
ATOM 809 N N . PHE A 1 113 ? -88.984 -10.375 46.685 1.00 55.81 113 PHE A N 1
ATOM 810 C CA . PHE A 1 113 ? -90.277 -10.174 47.314 1.00 55.81 113 PHE A CA 1
ATOM 811 C C . PHE A 1 113 ? -91.034 -11.513 47.421 1.00 55.81 113 PHE A C 1
ATOM 813 O O . PHE A 1 113 ? -91.277 -12.141 46.400 1.00 55.81 113 PHE A O 1
ATOM 820 N N . MET A 1 114 ? -91.468 -11.871 48.642 1.00 58.22 114 MET A N 1
ATOM 821 C CA . MET A 1 114 ? -92.567 -12.804 48.996 1.00 58.22 114 MET A CA 1
ATOM 822 C C . MET A 1 114 ? -92.486 -14.269 48.504 1.00 58.22 114 MET A C 1
ATOM 824 O O . MET A 1 114 ? -92.223 -14.566 47.354 1.00 58.22 114 MET A O 1
ATOM 828 N N . ARG A 1 115 ? -92.860 -15.276 49.308 1.00 60.62 115 ARG A N 1
ATOM 829 C CA . ARG A 1 115 ? -94.263 -15.524 49.687 1.00 60.62 115 ARG A CA 1
ATOM 830 C C . ARG A 1 115 ? -94.366 -16.557 50.828 1.00 60.62 115 ARG A C 1
ATOM 832 O O . ARG A 1 115 ? -94.132 -17.740 50.643 1.00 60.62 115 ARG A O 1
ATOM 839 N N . ARG A 1 116 ? -94.790 -16.076 51.999 1.00 67.81 116 ARG A N 1
ATOM 840 C CA . ARG A 1 116 ? -95.820 -16.622 52.915 1.00 67.81 116 ARG A CA 1
ATOM 841 C C . ARG A 1 116 ? -96.279 -18.092 52.713 1.00 67.81 116 ARG A C 1
ATOM 843 O O . ARG A 1 116 ? -96.908 -18.367 51.691 1.00 67.81 116 ARG A O 1
ATOM 850 N N . ARG A 1 117 ? -96.216 -18.906 53.789 1.00 56.69 117 ARG A N 1
ATOM 851 C CA . ARG A 1 117 ? -97.324 -19.638 54.500 1.00 56.69 117 ARG A CA 1
ATOM 852 C C . ARG A 1 117 ? -96.771 -20.876 55.256 1.00 56.69 117 ARG A C 1
ATOM 854 O O . ARG A 1 117 ? -96.107 -21.688 54.639 1.00 56.69 117 ARG A O 1
ATOM 861 N N . LYS A 1 118 ? -96.851 -20.900 56.604 1.00 54.94 118 LYS A N 1
ATOM 862 C CA . LYS A 1 118 ? -97.773 -21.681 57.494 1.00 54.94 118 LYS A CA 1
ATOM 863 C C . LYS A 1 118 ? -97.587 -23.207 57.376 1.00 54.94 118 LYS A C 1
ATOM 865 O O . LYS A 1 118 ? -97.672 -23.722 56.274 1.00 54.94 118 LYS A O 1
ATOM 870 N N . GLN A 1 119 ? -97.358 -23.939 58.468 1.00 51.47 119 GLN A N 1
ATOM 871 C CA . GLN A 1 119 ? -98.311 -24.722 59.304 1.00 51.47 119 GLN A CA 1
ATOM 872 C C . GLN A 1 119 ? -97.398 -25.624 60.187 1.00 51.47 119 GLN A C 1
ATOM 874 O O . GLN A 1 119 ? -96.331 -25.975 59.696 1.00 51.47 119 GLN A O 1
ATOM 879 N N . LYS A 1 120 ? -97.652 -26.089 61.411 1.00 46.50 120 LYS A N 1
ATOM 880 C CA . LYS A 1 120 ? -98.678 -26.004 62.456 1.00 46.50 120 LYS A CA 1
ATOM 881 C C . LYS A 1 120 ? -97.952 -26.417 63.745 1.00 46.50 120 LYS A C 1
ATOM 883 O O . LYS A 1 120 ? -97.060 -27.286 63.630 1.00 46.50 120 LYS A O 1
#

Secondary structure (DSSP, 8-state):
-TTTT-EEEE------TT---EEEEEEEEES-TTEEE-TTSEEEE--GGG--SSEEEEEEEEEEETT--BPPPEEEEEEE-PPPPP---------------TTTTS--------------

Foldseek 3Di:
DVFFFPWDFFDDDDDDPPDADFQAKDWPDKPFPQWDADRRRTITGHDCVRQPAWDKMKIWIWTAGPVGDIDDIDIDMDTRHDDDDDPDDPDPPPPPPPPDPPPPPDDDDDDDDDDDDDDD

Sequence (120 aa):
DEGDGTLLGAFTMDESDLDLEVSEYDVQSNTNLGFAVDAEGQIVVVDTTLLAGDTSAEMEVVAIDVRGNVSAPAMVTISVTKVAPPVVTPEPAKKSSSGSLAWLTLLVAPFAFMRRRKQK